Protein AF-A0A2P9AR43-F1 (afdb_monomer_lite)

InterPro domains:
  IPR013610 ArdC, N-terminal ssDNA binding domain [PF08401] (3-69)
  IPR041459 Polyvalent protein, metallopeptidase domain [PF18818] (99-163)

Radius of gyration: 23.04 Å; chains: 1; bounding box: 59×30×63 Å

Sequence (169 aa):
MSVIMLWVAGQTFGYEENTWMTYRQAQDFGVQVRKGEKGTLVVKCGTFTPKDNEDKEDRAILYLEGYTVLNIEQIENMPDRSFTPAEDLPGNSVPYIETVESFVQNAGASVSYGGTKACYRPSVDDILMPDRGRYDREVHLYSTLLHEVSHWSGARHRLEPRIVGQVRQ

Organism: NCBI:txid1631247

Foldseek 3Di:
DFQVQLVVVCVVVVPQASDKAAQVVCVVQVKAFDPPDFFGKDKDKDWDFDPPDPDDPRDTDIDIDIGTMDGPVRIPPRPPDPPPRPPDPPPDDPPPLVVLVVVCVVVVAAEDEDDPDWAQDLVVLHTYDYDPVVDPDSVVVSVSVVVRVVVSCVHCVNPDDPPPDPPDD

Secondary structure (DSSP, 8-state):
--HHHHHHHHHHHT-----EEEHHHHHHTT-EEPTT--PEEEEEEEEE--S--TTS---PEEEEEEEEEEEGGGEES--------S----SSS-S--HHHHHHHHHHT--EEEEESS-EEETTTTEEEEE-GGG-SSHHHHHHHHHHHHHHHHT-HHHH----------

Structure (mmCIF, N/CA/C/O backbone):
data_AF-A0A2P9AR43-F1
#
_entry.id   AF-A0A2P9AR43-F1
#
loop_
_atom_site.group_PDB
_atom_site.id
_atom_site.type_symbol
_atom_site.label_atom_id
_atom_site.label_alt_id
_atom_site.label_comp_id
_atom_site.label_asym_id
_atom_site.label_entity_id
_atom_site.label_seq_id
_atom_site.pdbx_PDB_ins_code
_atom_site.Cartn_x
_atom_site.Cartn_y
_atom_site.Cartn_z
_atom_site.occupancy
_atom_site.B_iso_or_equiv
_atom_site.auth_seq_id
_atom_site.auth_comp_id
_atom_site.auth_asy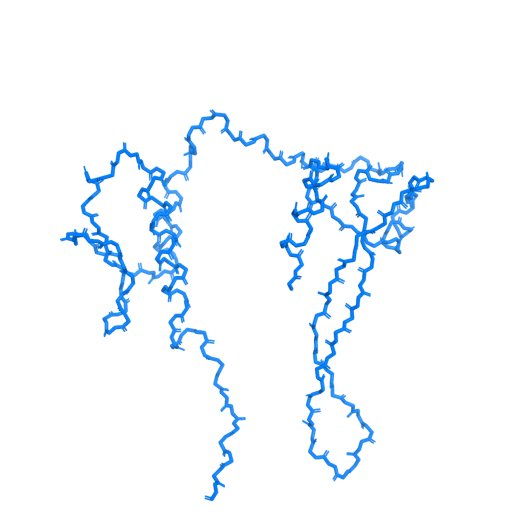m_id
_atom_site.auth_atom_id
_atom_site.pdbx_PDB_model_num
ATOM 1 N N . MET A 1 1 ? 2.266 -5.409 10.901 1.00 60.78 1 MET A N 1
ATOM 2 C CA . MET A 1 1 ? 1.530 -6.397 10.083 1.00 60.78 1 MET A CA 1
ATOM 3 C C . MET A 1 1 ? 0.048 -6.268 10.421 1.00 60.78 1 MET A C 1
ATOM 5 O O . MET A 1 1 ? -0.497 -7.119 11.105 1.00 60.78 1 MET A O 1
ATOM 9 N N . SER A 1 2 ? -0.583 -5.166 10.004 1.00 77.81 2 SER A N 1
ATOM 10 C CA . SER A 1 2 ? -1.979 -4.868 10.389 1.00 77.81 2 SER A CA 1
ATOM 11 C C . SER A 1 2 ? -2.871 -4.585 9.181 1.00 77.81 2 SER A C 1
ATOM 13 O O . SER A 1 2 ? -4.061 -4.850 9.243 1.00 77.81 2 SER A O 1
ATOM 15 N N . VAL A 1 3 ? -2.295 -4.146 8.054 1.00 83.81 3 VAL A N 1
ATOM 16 C CA . VAL A 1 3 ? -3.040 -3.795 6.831 1.00 83.81 3 VAL A CA 1
ATOM 17 C C . VAL A 1 3 ? -3.868 -4.971 6.300 1.00 83.81 3 VAL A C 1
ATOM 19 O O . VAL A 1 3 ? -5.069 -4.826 6.117 1.00 83.81 3 VAL A O 1
ATOM 22 N N . ILE A 1 4 ? -3.265 -6.155 6.128 1.00 84.94 4 ILE A N 1
ATOM 23 C CA . ILE A 1 4 ? -3.975 -7.339 5.604 1.00 84.94 4 ILE A CA 1
ATOM 24 C C . ILE A 1 4 ? -5.103 -7.775 6.547 1.00 84.94 4 ILE A C 1
ATOM 26 O O . ILE A 1 4 ? -6.194 -8.091 6.087 1.00 84.94 4 ILE A O 1
ATOM 30 N N . MET A 1 5 ? -4.862 -7.770 7.864 1.00 85.31 5 MET A N 1
ATOM 31 C CA . MET A 1 5 ? -5.876 -8.181 8.843 1.00 85.31 5 MET A CA 1
ATOM 32 C C . MET A 1 5 ? -7.085 -7.244 8.826 1.00 85.31 5 MET A C 1
ATOM 34 O O . MET A 1 5 ? -8.217 -7.715 8.834 1.00 85.31 5 MET A O 1
ATOM 38 N N . LEU A 1 6 ? -6.849 -5.932 8.763 1.00 88.25 6 LEU A N 1
ATOM 39 C CA . LEU A 1 6 ? -7.917 -4.936 8.712 1.00 88.25 6 LEU A CA 1
ATOM 40 C C . LEU A 1 6 ? -8.675 -4.967 7.386 1.00 88.25 6 LEU A C 1
ATOM 42 O O . LEU A 1 6 ? -9.893 -4.844 7.391 1.00 88.25 6 LEU A O 1
ATOM 46 N N . TRP A 1 7 ? -7.987 -5.205 6.268 1.00 86.88 7 TRP A N 1
ATOM 47 C CA . TRP A 1 7 ? -8.642 -5.351 4.969 1.00 86.88 7 TRP A CA 1
ATOM 48 C C . TRP A 1 7 ? -9.559 -6.580 4.920 1.00 86.88 7 TRP A C 1
ATOM 50 O O . TRP A 1 7 ? -10.706 -6.484 4.489 1.00 86.88 7 TRP A O 1
ATOM 60 N N . VAL A 1 8 ? -9.094 -7.722 5.441 1.00 86.69 8 VAL A N 1
ATOM 61 C CA . VAL A 1 8 ? -9.918 -8.935 5.573 1.00 86.69 8 VAL A CA 1
ATOM 62 C C . VAL A 1 8 ? -11.091 -8.703 6.525 1.00 86.69 8 VAL A C 1
ATOM 64 O O . VAL A 1 8 ? -12.206 -9.122 6.221 1.00 86.69 8 VAL A O 1
ATOM 67 N N . ALA A 1 9 ? -10.873 -8.024 7.656 1.00 87.19 9 ALA A N 1
ATOM 68 C CA . ALA A 1 9 ? -11.946 -7.694 8.590 1.00 87.19 9 ALA A CA 1
ATOM 69 C C . ALA A 1 9 ? -13.000 -6.784 7.941 1.00 87.19 9 ALA A C 1
ATOM 71 O O . ALA A 1 9 ? -14.186 -7.082 8.045 1.00 87.19 9 ALA A O 1
ATOM 72 N N . GLY A 1 10 ? -12.578 -5.745 7.212 1.00 87.19 10 GLY A N 1
ATOM 73 C CA . GLY A 1 10 ? -13.467 -4.864 6.450 1.00 87.19 10 GLY A CA 1
ATOM 74 C C . GLY A 1 10 ? -14.360 -5.643 5.488 1.00 87.19 10 GLY A C 1
ATOM 75 O O . GLY A 1 10 ? -15.578 -5.561 5.585 1.00 87.19 10 GLY A O 1
ATOM 76 N N . GLN A 1 11 ? -13.777 -6.513 4.657 1.00 87.62 11 GLN A N 1
ATOM 77 C CA . GLN A 1 11 ? -14.554 -7.350 3.733 1.00 87.62 11 GLN A CA 1
ATOM 78 C C . GLN A 1 11 ? -15.474 -8.352 4.441 1.00 87.62 11 GLN A C 1
ATOM 80 O O . GLN A 1 11 ? -16.591 -8.589 3.991 1.00 87.62 11 GLN A O 1
ATOM 85 N N . THR A 1 12 ? -15.016 -8.957 5.539 1.00 87.56 12 THR A N 1
ATOM 86 C CA . THR A 1 12 ? -15.788 -9.980 6.266 1.00 87.56 12 THR A CA 1
ATOM 87 C C . THR A 1 12 ? -17.020 -9.383 6.943 1.00 87.56 12 THR A C 1
ATOM 89 O O . THR A 1 12 ? -18.061 -10.034 7.000 1.00 87.56 12 THR A O 1
ATOM 92 N N . PHE A 1 13 ? -16.899 -8.162 7.468 1.00 86.81 13 PHE A N 1
ATOM 93 C CA . PHE A 1 13 ? -17.978 -7.474 8.178 1.00 86.81 13 PHE A CA 1
ATOM 94 C C . PHE A 1 13 ? -18.743 -6.466 7.311 1.00 86.81 13 PHE A C 1
ATOM 96 O O . PHE A 1 13 ? -19.750 -5.937 7.769 1.00 86.81 13 PHE A O 1
ATOM 103 N N . GLY A 1 14 ? -18.313 -6.252 6.063 1.00 86.50 14 GLY A N 1
ATOM 104 C CA . GLY A 1 14 ? -18.973 -5.360 5.111 1.00 86.50 14 GLY A CA 1
ATOM 105 C C . GLY A 1 14 ? -18.755 -3.875 5.393 1.00 86.50 14 GLY A C 1
ATOM 106 O O . GLY A 1 14 ? -19.625 -3.087 5.052 1.00 86.50 14 GLY A O 1
ATOM 107 N N . TYR A 1 15 ? -17.632 -3.509 6.017 1.00 86.75 15 TYR A N 1
ATOM 108 C CA . TYR A 1 15 ? -17.267 -2.104 6.200 1.00 86.75 15 TYR A CA 1
ATOM 109 C C . TYR A 1 15 ? -16.708 -1.537 4.891 1.00 86.75 15 TYR A C 1
ATOM 111 O O . TYR A 1 15 ? -15.805 -2.125 4.287 1.00 86.75 15 TYR A O 1
ATOM 119 N N . GLU A 1 16 ? -17.235 -0.394 4.478 1.00 82.50 16 GLU A N 1
ATOM 120 C CA . GLU A 1 16 ? -16.797 0.401 3.331 1.00 82.50 16 GLU A CA 1
ATOM 121 C C . GLU A 1 16 ? -15.627 1.324 3.713 1.00 82.50 16 GLU A C 1
ATOM 123 O O . GLU A 1 16 ? -14.733 1.602 2.909 1.00 82.50 16 GLU A O 1
ATOM 128 N N . GLU A 1 17 ? -15.579 1.743 4.974 1.00 83.62 17 GLU A N 1
ATOM 129 C CA . GLU A 1 17 ? -14.580 2.650 5.510 1.00 83.62 17 GLU A CA 1
ATOM 130 C C . GLU A 1 17 ? -13.284 1.929 5.892 1.00 83.62 17 GLU A C 1
ATOM 132 O O . GLU A 1 17 ? -13.260 0.948 6.640 1.00 83.62 17 GLU A O 1
ATOM 137 N N . ASN A 1 18 ? -12.146 2.477 5.458 1.00 84.19 18 ASN A N 1
ATOM 138 C CA . ASN A 1 18 ? -10.814 1.955 5.796 1.00 84.19 18 ASN A CA 1
ATOM 139 C C . ASN A 1 18 ? -10.224 2.582 7.073 1.00 84.19 18 ASN A C 1
ATOM 141 O O . ASN A 1 18 ? -9.027 2.444 7.347 1.00 84.19 18 ASN A O 1
ATOM 145 N N . THR A 1 19 ? -11.054 3.259 7.868 1.00 85.94 19 THR A N 1
ATOM 146 C CA . THR A 1 19 ? -10.638 3.941 9.097 1.00 85.94 19 THR A CA 1
ATOM 147 C C . THR A 1 19 ? -10.970 3.098 10.325 1.00 85.94 19 THR A C 1
ATOM 149 O O . THR A 1 19 ? -12.099 2.655 10.524 1.00 85.94 19 THR A O 1
ATOM 152 N N . TRP A 1 20 ? -9.971 2.906 11.187 1.00 88.69 20 TRP A N 1
ATOM 153 C CA . TRP A 1 20 ? -10.068 2.073 12.385 1.00 88.69 20 TRP A CA 1
ATOM 154 C C . TRP A 1 20 ? -9.514 2.818 13.595 1.00 88.69 20 TRP A C 1
ATOM 156 O O . TRP A 1 20 ? -8.503 3.515 13.490 1.00 88.69 20 TRP A O 1
ATOM 166 N N . MET A 1 21 ? -10.136 2.644 14.758 1.00 88.75 21 MET A N 1
ATOM 167 C CA . MET A 1 21 ? -9.683 3.262 16.002 1.00 88.75 21 MET A CA 1
ATOM 168 C C . MET A 1 21 ? -9.891 2.369 17.220 1.00 88.75 21 MET A C 1
ATOM 170 O O . MET A 1 21 ? -10.738 1.486 17.247 1.00 88.75 21 MET A O 1
ATOM 174 N N . THR A 1 22 ? -9.108 2.600 18.264 1.00 90.81 22 THR A N 1
ATOM 175 C CA . THR A 1 22 ? -9.300 1.944 19.562 1.00 90.81 22 THR A CA 1
ATOM 176 C C . THR A 1 22 ? -10.495 2.537 20.308 1.00 90.81 22 THR A C 1
ATOM 178 O O . THR A 1 22 ? -10.871 3.690 20.100 1.00 90.81 22 THR A O 1
ATOM 181 N N . TYR A 1 23 ? -11.045 1.780 21.260 1.00 88.19 23 TYR A N 1
ATOM 182 C CA . TYR A 1 23 ? -12.127 2.268 22.122 1.00 88.19 23 TYR A CA 1
ATOM 183 C C . TYR A 1 23 ? -11.743 3.543 22.892 1.00 88.19 23 TYR A C 1
ATOM 185 O O . TYR A 1 23 ? -12.550 4.453 23.037 1.00 88.19 23 TYR A O 1
ATOM 193 N N . ARG A 1 24 ? -10.488 3.642 23.346 1.00 87.19 24 ARG A N 1
ATOM 194 C CA . ARG A 1 24 ? -9.991 4.829 24.052 1.00 87.19 24 ARG A CA 1
ATOM 195 C C . ARG A 1 24 ? -9.979 6.065 23.152 1.00 87.19 24 ARG A C 1
ATOM 197 O O . ARG A 1 24 ? -10.423 7.118 23.581 1.00 87.19 24 ARG A O 1
ATOM 204 N N . GLN A 1 25 ? -9.543 5.918 21.899 1.00 87.12 25 GLN A N 1
ATOM 205 C CA . GLN A 1 25 ? -9.600 7.010 20.924 1.00 87.12 25 GLN A CA 1
ATOM 206 C C . GLN A 1 25 ? -11.044 7.462 20.682 1.00 87.12 25 GLN A C 1
ATOM 208 O O . GLN A 1 25 ? -11.296 8.660 20.660 1.00 87.12 25 GLN A O 1
ATOM 213 N N . ALA A 1 26 ? -11.996 6.530 20.573 1.00 86.38 26 ALA A N 1
ATOM 214 C CA . ALA A 1 26 ? -13.418 6.863 20.469 1.00 86.38 26 ALA A CA 1
ATOM 215 C C . ALA A 1 26 ? -13.901 7.696 21.678 1.00 86.38 26 ALA A C 1
ATOM 217 O O . ALA A 1 26 ? -14.511 8.749 21.505 1.00 86.38 26 ALA A O 1
ATOM 218 N N . GLN A 1 27 ? -13.540 7.297 22.901 1.00 86.06 27 GLN A N 1
ATOM 219 C CA . GLN A 1 27 ? -13.873 8.063 24.107 1.00 86.06 27 GLN A CA 1
ATOM 220 C C . GLN A 1 27 ? -13.246 9.462 24.124 1.00 86.06 27 GLN A C 1
ATOM 222 O O . GLN A 1 27 ? -13.919 10.418 24.503 1.00 86.06 27 GLN A O 1
ATOM 227 N N . ASP A 1 28 ? -11.992 9.598 23.686 1.00 86.19 28 ASP A N 1
ATOM 228 C CA . ASP A 1 28 ? -11.304 10.892 23.599 1.00 86.19 28 ASP A CA 1
ATOM 229 C C . ASP A 1 28 ? -11.986 11.835 22.586 1.00 86.19 28 ASP A C 1
ATOM 231 O O . ASP A 1 28 ? -11.984 13.053 22.765 1.00 86.19 28 ASP A O 1
ATOM 235 N N . PHE A 1 29 ? -12.621 11.281 21.546 1.00 81.25 29 PHE A N 1
ATOM 236 C CA . PHE A 1 29 ? -13.465 12.027 20.604 1.00 81.25 29 PHE A CA 1
ATOM 237 C C . PHE A 1 29 ? -14.891 12.283 21.119 1.00 81.25 29 PHE A C 1
ATOM 239 O O . PHE A 1 29 ? -15.663 12.954 20.437 1.00 81.25 29 PHE A O 1
ATOM 246 N N . GLY A 1 30 ? -15.250 11.778 22.303 1.00 82.31 30 GLY A N 1
ATOM 247 C CA . GLY A 1 30 ? -16.597 11.895 22.865 1.00 82.31 30 GLY A CA 1
ATOM 248 C C . GLY A 1 30 ? -17.645 11.053 22.133 1.00 82.31 30 GLY A C 1
ATOM 249 O O . GLY A 1 30 ? -18.836 11.336 22.247 1.00 82.31 30 GLY A O 1
ATOM 250 N N . VAL A 1 31 ? -17.215 10.038 21.378 1.00 85.62 31 VAL A N 1
ATOM 251 C CA . VAL A 1 31 ? -18.081 9.169 20.571 1.00 85.62 31 VAL A CA 1
ATOM 252 C C . VAL A 1 31 ? -18.187 7.788 21.207 1.00 85.62 31 VAL A C 1
ATOM 254 O O . VAL A 1 31 ? -17.303 7.360 21.954 1.00 85.62 31 VAL A O 1
ATOM 257 N N . GLN A 1 32 ? -19.278 7.075 20.931 1.00 86.94 32 GLN A N 1
ATOM 258 C CA . GLN A 1 32 ? -19.581 5.814 21.605 1.00 86.94 32 GLN A CA 1
ATOM 259 C C . GLN A 1 32 ? -19.747 4.683 20.597 1.00 86.94 32 GLN A C 1
ATOM 261 O O . GLN A 1 32 ? -20.448 4.817 19.604 1.00 86.94 32 GLN A O 1
ATOM 266 N N . VAL A 1 33 ? -19.127 3.537 20.870 1.00 87.62 33 VAL A N 1
ATOM 267 C CA . VAL A 1 33 ? -19.325 2.323 20.066 1.00 87.62 33 VAL A CA 1
ATOM 268 C C . VAL A 1 33 ? -20.742 1.795 20.266 1.00 87.62 33 VAL A C 1
ATOM 270 O O . VAL A 1 33 ? -21.206 1.714 21.412 1.00 87.62 33 VAL A O 1
ATOM 273 N N . ARG A 1 34 ? -21.396 1.380 19.175 1.00 88.69 34 ARG A N 1
ATOM 274 C CA . ARG A 1 34 ? -22.722 0.760 19.225 1.00 88.69 34 ARG A CA 1
ATOM 275 C C . ARG A 1 34 ? -22.740 -0.468 20.121 1.00 88.69 34 ARG A C 1
ATOM 277 O O . ARG A 1 34 ? -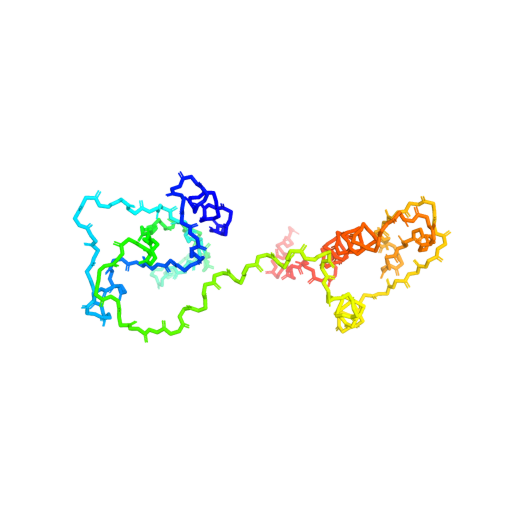21.808 -1.274 20.175 1.00 88.69 34 ARG A O 1
ATOM 284 N N . LYS A 1 35 ? -23.847 -0.636 20.837 1.00 87.25 35 LYS A N 1
ATOM 285 C CA . LYS A 1 35 ? -24.007 -1.749 21.770 1.00 87.25 35 LYS A CA 1
ATOM 286 C C . LYS A 1 35 ? -24.012 -3.085 21.016 1.00 87.25 35 LYS A C 1
ATOM 288 O O . LYS A 1 35 ? -24.870 -3.317 20.176 1.00 87.25 35 LYS A O 1
ATOM 293 N N . GLY A 1 36 ? -23.106 -3.987 21.397 1.00 86.62 36 GLY A N 1
ATOM 294 C CA . GLY A 1 36 ? -23.013 -5.344 20.841 1.00 86.62 36 GLY A CA 1
ATOM 295 C C . GLY A 1 36 ? -21.964 -5.517 19.740 1.00 86.62 36 GLY A C 1
ATOM 296 O O . GLY A 1 36 ? -21.694 -6.653 19.351 1.00 86.62 36 GLY A O 1
ATOM 297 N N . GLU A 1 37 ? -21.335 -4.428 19.295 1.00 88.25 37 GLU A N 1
ATOM 298 C CA . GLU A 1 37 ? -20.239 -4.471 18.327 1.00 88.25 37 GLU A CA 1
ATOM 299 C C . GLU A 1 37 ? -18.991 -5.152 18.901 1.00 88.25 37 GLU A C 1
ATOM 301 O O . GLU A 1 37 ? -18.667 -5.028 20.088 1.00 88.25 37 GLU A O 1
ATOM 306 N N . LYS A 1 38 ? -18.267 -5.870 18.039 1.00 86.81 38 LYS A N 1
ATOM 307 C CA . LYS A 1 38 ? -17.013 -6.546 18.388 1.00 86.81 38 LYS A CA 1
ATOM 308 C C . LYS A 1 38 ? -15.848 -5.866 17.689 1.00 86.81 38 LYS A C 1
ATOM 310 O O . LYS A 1 38 ? -15.908 -5.599 16.492 1.00 86.81 38 LYS A O 1
ATOM 315 N N . GLY A 1 39 ? -14.777 -5.623 18.436 1.00 87.69 39 GLY A N 1
ATOM 316 C CA . GLY A 1 39 ? -13.537 -5.114 17.864 1.00 87.69 39 GLY A CA 1
ATOM 317 C C . GLY A 1 39 ? -12.713 -6.207 17.179 1.00 87.69 39 GLY A C 1
ATOM 318 O O . GLY A 1 39 ? -12.827 -7.393 17.491 1.00 87.69 39 GLY A O 1
ATOM 319 N N . THR A 1 40 ? -11.855 -5.779 16.263 1.00 90.25 40 THR A N 1
ATOM 320 C CA . THR A 1 40 ? -10.876 -6.584 15.532 1.00 90.25 40 THR A CA 1
ATOM 321 C C . THR A 1 40 ? -9.515 -6.506 16.222 1.00 90.25 40 THR A C 1
ATOM 323 O O . THR A 1 40 ? -9.068 -5.427 16.610 1.00 90.25 40 THR A O 1
ATOM 326 N N . LEU A 1 41 ? -8.839 -7.646 16.376 1.00 88.81 41 LEU A N 1
ATOM 327 C CA . LEU A 1 41 ? -7.495 -7.705 16.950 1.00 88.81 41 LEU A CA 1
ATOM 328 C C . LEU A 1 41 ? -6.447 -7.311 15.900 1.00 88.81 41 LEU A C 1
ATOM 330 O O . LEU A 1 41 ? -6.392 -7.894 14.820 1.00 88.81 41 LEU A O 1
ATOM 334 N N . VAL A 1 42 ? -5.570 -6.374 16.248 1.00 89.12 42 VAL A N 1
ATOM 335 C CA . VAL A 1 42 ? -4.363 -6.036 15.488 1.00 89.12 42 VAL A CA 1
ATOM 336 C C . VAL A 1 42 ? -3.129 -6.222 16.355 1.00 89.12 42 VAL A C 1
ATOM 338 O O . VAL A 1 42 ? -3.174 -6.036 17.568 1.00 89.12 42 VAL A O 1
ATOM 341 N N . VAL A 1 43 ? -2.008 -6.579 15.733 1.00 86.50 43 VAL A N 1
ATOM 342 C CA . VAL A 1 43 ? -0.749 -6.817 16.445 1.00 86.50 43 VAL A CA 1
ATOM 343 C C . VAL A 1 43 ? 0.239 -5.701 16.142 1.00 86.50 43 VAL A C 1
ATOM 345 O O . VAL A 1 43 ? 0.561 -5.420 14.983 1.00 86.50 43 VAL A O 1
ATOM 348 N N . LYS A 1 44 ? 0.755 -5.087 17.202 1.00 84.31 44 LYS A N 1
ATOM 349 C CA . LYS A 1 44 ? 1.900 -4.187 17.162 1.00 84.31 44 LYS A CA 1
ATOM 350 C C . LYS A 1 44 ? 3.143 -4.977 17.549 1.00 84.31 44 LYS A C 1
ATOM 352 O O . LYS A 1 44 ? 3.196 -5.573 18.621 1.00 84.31 44 LYS A O 1
ATOM 357 N N . CYS A 1 45 ? 4.149 -4.950 16.687 1.00 83.56 45 CYS A N 1
ATOM 358 C CA . CYS A 1 45 ? 5.468 -5.487 16.997 1.00 83.56 45 CYS A CA 1
ATOM 359 C C . CYS A 1 45 ? 6.395 -4.321 17.328 1.00 83.56 45 CYS A C 1
ATOM 361 O O . CYS A 1 45 ? 6.407 -3.327 16.599 1.00 83.56 45 CYS A O 1
ATOM 363 N N . GLY A 1 46 ? 7.180 -4.441 18.391 1.00 83.19 46 GLY A N 1
ATOM 364 C CA . GLY A 1 46 ? 8.178 -3.443 18.747 1.00 83.19 46 GLY A CA 1
ATOM 365 C C . GLY A 1 46 ? 9.347 -4.056 19.501 1.00 83.19 46 GLY A C 1
ATOM 366 O O . GLY A 1 46 ? 9.346 -5.238 19.834 1.00 83.19 46 GLY A O 1
ATOM 367 N N . THR A 1 47 ? 10.349 -3.234 19.778 1.00 83.69 47 THR A N 1
ATOM 368 C CA . THR A 1 47 ? 11.477 -3.594 20.637 1.00 83.69 47 THR A CA 1
ATOM 369 C C . THR A 1 47 ? 11.524 -2.652 21.826 1.00 83.69 47 THR A C 1
ATOM 371 O O . THR A 1 47 ? 11.284 -1.454 21.664 1.00 83.69 47 THR A O 1
ATOM 374 N N . PHE A 1 48 ? 11.851 -3.165 23.007 1.00 80.81 48 PHE A N 1
ATOM 375 C CA . PHE A 1 48 ? 12.168 -2.330 24.162 1.00 80.81 48 PHE A CA 1
ATOM 376 C C . PHE A 1 48 ? 13.480 -2.791 24.797 1.00 80.81 48 PHE A C 1
ATOM 378 O O . PHE A 1 48 ? 13.806 -3.978 24.778 1.00 80.81 48 PHE A O 1
ATOM 385 N N . THR A 1 49 ? 14.230 -1.842 25.348 1.00 76.19 49 THR A N 1
ATOM 386 C CA . THR A 1 49 ? 15.456 -2.117 26.103 1.00 76.19 49 THR A CA 1
ATOM 387 C C . THR A 1 49 ? 15.144 -1.918 27.587 1.00 76.19 49 THR A C 1
ATOM 389 O O . THR A 1 49 ? 14.806 -0.795 27.977 1.00 76.19 49 THR A O 1
ATOM 392 N N . PRO A 1 50 ? 15.181 -2.974 28.420 1.00 73.25 50 PRO A N 1
ATOM 393 C CA . PRO A 1 50 ? 15.033 -2.834 29.867 1.00 73.25 50 PRO A CA 1
ATOM 394 C C . PRO A 1 50 ? 16.181 -1.985 30.431 1.00 73.25 50 PRO A C 1
ATOM 396 O O . PRO A 1 50 ? 17.334 -2.258 30.123 1.00 73.25 50 PRO A O 1
ATOM 399 N N . LYS A 1 51 ? 15.882 -0.977 31.259 1.00 64.12 51 LYS A N 1
ATOM 400 C CA . LYS A 1 51 ? 16.895 -0.067 31.834 1.00 64.12 51 LYS A CA 1
ATOM 401 C C . LYS A 1 51 ? 17.586 -0.586 33.112 1.00 64.12 51 LYS A C 1
ATOM 403 O O . LYS A 1 51 ? 18.461 0.102 33.614 1.00 64.12 51 LYS A O 1
ATOM 408 N N . ASP A 1 52 ? 17.227 -1.775 33.607 1.00 60.34 52 ASP A N 1
ATOM 409 C CA . ASP A 1 52 ? 17.587 -2.260 34.957 1.00 60.34 52 ASP A CA 1
ATOM 410 C C . ASP A 1 52 ? 18.462 -3.531 34.975 1.00 60.34 52 ASP A C 1
ATOM 412 O O . ASP A 1 52 ? 18.259 -4.424 35.793 1.00 60.34 52 ASP A O 1
ATOM 416 N N . ASN A 1 53 ? 19.451 -3.665 34.090 1.00 53.09 53 ASN A N 1
ATOM 417 C CA . ASN A 1 53 ? 20.477 -4.702 34.264 1.00 53.09 53 ASN A CA 1
ATOM 418 C C . ASN A 1 53 ? 21.868 -4.083 34.145 1.00 53.09 53 ASN A C 1
ATOM 420 O O . ASN A 1 53 ? 22.427 -4.028 33.056 1.00 53.09 53 ASN A O 1
ATOM 424 N N . GLU A 1 54 ? 22.441 -3.672 35.278 1.00 54.97 54 GLU A N 1
ATOM 425 C CA . GLU A 1 54 ? 23.804 -3.122 35.385 1.00 54.97 54 GLU A CA 1
ATOM 426 C C . GLU A 1 54 ? 24.924 -4.088 34.929 1.00 54.97 54 GLU A C 1
ATOM 428 O O . GLU A 1 54 ? 26.078 -3.686 34.907 1.00 54.97 54 GLU A O 1
ATOM 433 N N . ASP A 1 55 ? 24.620 -5.324 34.503 1.00 54.12 55 ASP A N 1
ATOM 434 C CA . ASP A 1 55 ? 25.642 -6.349 34.221 1.00 54.12 55 ASP A CA 1
ATOM 435 C C . ASP A 1 55 ? 25.423 -7.213 32.961 1.00 54.12 55 ASP A C 1
ATOM 437 O O . ASP A 1 55 ? 26.104 -8.226 32.774 1.00 54.12 55 ASP A O 1
ATOM 441 N N . LYS A 1 56 ? 24.496 -6.872 32.054 1.00 53.12 56 LYS A N 1
ATOM 442 C CA . LYS A 1 56 ? 24.335 -7.622 30.788 1.00 53.12 56 LYS A CA 1
ATOM 443 C C . LYS A 1 56 ? 24.035 -6.681 29.633 1.00 53.12 56 LYS A C 1
ATOM 445 O O . LYS A 1 56 ? 23.133 -5.868 29.756 1.00 53.12 56 LYS A O 1
ATOM 450 N N . GLU A 1 57 ? 24.783 -6.839 28.533 1.00 55.62 57 GLU A N 1
ATOM 451 C CA . GLU A 1 57 ? 24.611 -6.139 27.248 1.00 55.62 57 GLU A CA 1
ATOM 452 C C . GLU A 1 57 ? 23.164 -5.693 27.004 1.00 55.62 57 GLU A C 1
ATOM 454 O O . GLU A 1 57 ? 22.254 -6.525 27.073 1.00 55.62 57 GLU A O 1
ATOM 459 N N . ASP A 1 58 ? 22.982 -4.415 26.657 1.00 57.75 58 ASP A N 1
ATOM 460 C CA . ASP A 1 58 ? 21.719 -3.804 26.233 1.00 57.75 58 ASP A CA 1
ATOM 461 C C . ASP A 1 58 ? 21.116 -4.551 25.031 1.00 57.75 58 ASP A C 1
ATOM 463 O O . ASP A 1 58 ? 21.257 -4.167 23.868 1.00 57.75 58 ASP A O 1
ATOM 467 N N . ARG A 1 59 ? 20.443 -5.670 25.295 1.00 63.03 59 ARG A N 1
ATOM 468 C CA . ARG A 1 59 ? 19.774 -6.470 24.275 1.00 63.03 59 ARG A CA 1
ATOM 469 C C . ARG A 1 59 ? 18.337 -5.997 24.155 1.00 63.03 59 ARG A C 1
ATOM 471 O O . ARG A 1 59 ? 17.543 -6.127 25.084 1.00 63.03 59 ARG A O 1
ATOM 478 N N . ALA A 1 60 ? 18.005 -5.466 22.983 1.00 73.31 60 ALA A N 1
ATOM 479 C CA . ALA A 1 60 ? 16.640 -5.124 22.617 1.00 73.31 60 ALA A CA 1
ATOM 480 C C . ALA A 1 60 ? 15.765 -6.389 22.633 1.00 73.31 60 ALA A C 1
ATOM 482 O O . ALA A 1 60 ? 16.008 -7.335 21.881 1.00 73.31 60 ALA A O 1
ATOM 483 N N . ILE A 1 61 ? 14.746 -6.409 23.492 1.00 79.25 61 ILE A N 1
ATOM 484 C CA . ILE A 1 61 ? 13.786 -7.510 23.585 1.00 79.25 61 ILE A CA 1
ATOM 485 C C . ILE A 1 61 ? 12.622 -7.209 22.642 1.00 79.25 61 ILE A C 1
ATOM 487 O O . ILE A 1 61 ? 12.028 -6.128 22.692 1.00 79.25 61 ILE A O 1
ATOM 491 N N . LEU A 1 62 ? 12.295 -8.168 21.774 1.00 83.69 62 LEU A N 1
ATOM 492 C CA . LEU A 1 62 ? 11.130 -8.098 20.895 1.00 83.69 62 LEU A CA 1
ATOM 493 C C . LEU A 1 62 ? 9.853 -8.338 21.707 1.00 83.69 62 LEU A C 1
ATOM 495 O O . LEU A 1 62 ? 9.768 -9.308 22.458 1.00 83.69 62 LEU A O 1
ATOM 499 N N . TYR A 1 63 ? 8.844 -7.495 21.508 1.00 84.50 63 TYR A N 1
ATOM 500 C CA . TYR A 1 63 ? 7.508 -7.704 22.051 1.00 84.50 63 TYR A CA 1
ATOM 501 C C . TYR A 1 63 ? 6.447 -7.667 20.951 1.00 84.50 63 TYR A C 1
ATOM 503 O O . TYR A 1 63 ? 6.584 -6.987 19.928 1.00 84.50 63 TYR A O 1
ATOM 511 N N . LEU A 1 64 ? 5.376 -8.416 21.198 1.00 86.19 64 LEU A N 1
ATOM 512 C CA . LEU A 1 64 ? 4.158 -8.435 20.405 1.00 86.19 64 LEU A CA 1
ATOM 513 C C . LEU A 1 64 ? 3.018 -8.017 21.323 1.00 86.19 64 LEU A C 1
ATOM 515 O O . LEU A 1 64 ? 2.787 -8.652 22.349 1.00 86.19 64 LEU A O 1
ATOM 519 N N . GLU A 1 65 ? 2.319 -6.953 20.962 1.00 85.81 65 GLU A N 1
ATOM 520 C CA . GLU A 1 65 ? 1.208 -6.425 21.742 1.00 85.81 65 GLU A CA 1
ATOM 521 C C . GLU A 1 65 ? -0.059 -6.412 20.888 1.00 85.81 65 GLU A C 1
ATOM 523 O O . GLU A 1 65 ? -0.083 -5.867 19.782 1.00 85.81 65 GLU A O 1
ATOM 528 N N . GLY A 1 66 ? -1.105 -7.063 21.394 1.00 87.81 66 GLY A N 1
ATOM 529 C CA . GLY A 1 66 ? -2.417 -7.097 20.763 1.00 87.81 66 GLY A CA 1
ATOM 530 C C . GLY A 1 66 ? -3.243 -5.879 21.159 1.00 87.81 66 GLY A C 1
ATOM 531 O O . GLY A 1 66 ? -3.393 -5.589 22.342 1.00 87.81 66 GLY A O 1
ATOM 532 N N . TYR A 1 67 ? -3.814 -5.200 20.171 1.00 87.94 67 TYR A N 1
ATOM 533 C CA . TYR A 1 67 ? -4.744 -4.095 20.357 1.00 87.94 67 TYR A CA 1
ATOM 534 C C . TYR A 1 67 ? -6.081 -4.446 19.722 1.00 87.94 67 TYR A C 1
ATOM 536 O O . TYR A 1 67 ? -6.130 -5.002 18.628 1.00 87.94 67 TYR A O 1
ATOM 544 N N . THR A 1 68 ? -7.168 -4.069 20.382 1.00 91.12 68 THR A N 1
ATOM 545 C CA . THR A 1 68 ? -8.509 -4.171 19.808 1.00 91.12 68 THR A CA 1
ATOM 546 C C . THR A 1 68 ? -8.883 -2.836 19.178 1.00 91.12 68 THR A C 1
ATOM 548 O O . THR A 1 68 ? -8.910 -1.807 19.859 1.00 91.12 68 THR A O 1
ATOM 551 N N . VAL A 1 69 ? -9.183 -2.861 17.884 1.00 91.69 69 VAL A N 1
ATOM 552 C CA . VAL A 1 69 ? -9.651 -1.705 17.114 1.00 91.69 69 VAL A CA 1
ATOM 553 C C . VAL A 1 69 ? -11.056 -1.950 16.583 1.00 91.69 69 VAL A C 1
ATOM 555 O O . VAL A 1 69 ? -11.481 -3.086 16.411 1.00 91.69 69 VAL A O 1
ATOM 558 N N . LEU A 1 70 ? -11.786 -0.879 16.340 1.00 91.69 70 LEU A N 1
ATOM 559 C CA . LEU A 1 70 ? -13.144 -0.858 15.822 1.00 91.69 70 LEU A CA 1
ATOM 560 C C . LEU A 1 70 ? -13.146 -0.022 14.551 1.00 91.69 70 LEU A C 1
ATOM 562 O O . LEU A 1 70 ? -12.416 0.970 14.463 1.00 91.69 70 LEU A O 1
ATOM 566 N N . ASN A 1 71 ? -13.942 -0.430 13.574 1.00 91.56 71 ASN A N 1
ATOM 567 C CA . ASN A 1 71 ? -14.180 0.387 12.398 1.00 91.56 71 ASN A CA 1
ATOM 568 C C . ASN A 1 71 ? -15.009 1.619 12.797 1.00 91.56 71 ASN A C 1
ATOM 570 O O . ASN A 1 71 ? -15.817 1.546 13.728 1.00 91.56 71 ASN A O 1
ATOM 574 N N . ILE A 1 72 ? -14.816 2.746 12.114 1.00 88.69 72 ILE A N 1
ATOM 575 C CA . ILE A 1 72 ? -15.616 3.953 12.365 1.00 88.69 72 ILE A CA 1
ATOM 576 C C . ILE A 1 72 ? -17.109 3.720 12.149 1.00 88.69 72 ILE A C 1
ATOM 578 O O . ILE A 1 72 ? -17.926 4.268 12.882 1.00 88.69 72 ILE A O 1
ATOM 582 N N . GLU A 1 73 ? -17.465 2.820 11.236 1.00 87.88 73 GLU A N 1
ATOM 583 C CA . GLU A 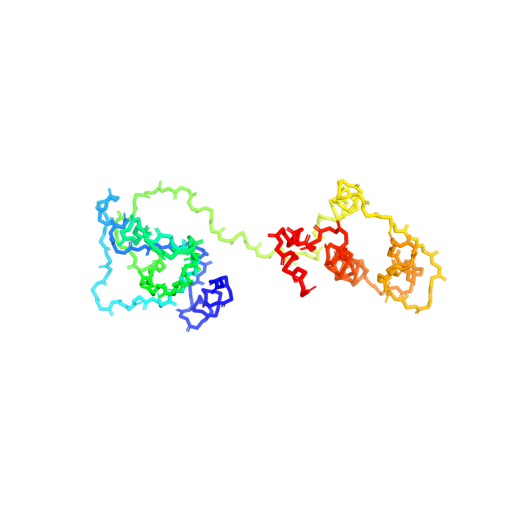1 73 ? -18.847 2.433 11.003 1.00 87.88 73 GLU A CA 1
ATOM 584 C C . GLU A 1 73 ? -19.484 1.756 12.209 1.00 87.88 73 GLU A C 1
ATOM 586 O O . GLU A 1 73 ? -20.702 1.688 12.249 1.00 87.88 73 GLU A O 1
ATOM 591 N N . GLN A 1 74 ? -18.719 1.283 13.202 1.00 89.12 74 GLN A N 1
ATOM 592 C CA . GLN A 1 74 ? -19.220 0.692 14.452 1.00 89.12 74 GLN A CA 1
ATOM 593 C C . GLN A 1 74 ? -19.534 1.741 15.539 1.00 89.12 74 GLN A C 1
ATOM 595 O O . GLN A 1 74 ? -19.928 1.384 16.655 1.00 89.12 74 GLN A O 1
ATOM 600 N N . ILE A 1 75 ? -19.340 3.031 15.253 1.00 88.25 75 ILE A N 1
ATOM 601 C CA . ILE A 1 75 ? -19.384 4.127 16.227 1.00 88.25 75 ILE A CA 1
ATOM 602 C C . ILE A 1 75 ? -20.597 5.034 15.967 1.00 88.25 75 ILE A C 1
ATOM 604 O O . ILE A 1 75 ? -20.908 5.387 14.836 1.00 88.25 75 ILE A O 1
ATOM 608 N N . GLU A 1 76 ? -21.298 5.413 17.034 1.00 83.88 76 GLU A N 1
ATOM 609 C CA . GLU A 1 76 ? -22.400 6.378 17.040 1.00 83.88 76 GLU A CA 1
ATOM 610 C C . GLU A 1 76 ? -21.925 7.795 17.381 1.00 83.88 76 GLU A C 1
ATOM 612 O O . GLU A 1 76 ? -20.954 7.991 18.118 1.00 83.88 76 GLU A O 1
ATOM 617 N N . ASN A 1 77 ? -22.691 8.788 16.911 1.00 77.44 77 ASN A N 1
ATOM 618 C CA . ASN A 1 77 ? -22.482 10.218 17.173 1.00 77.44 77 ASN A CA 1
ATOM 619 C C . ASN A 1 77 ? -21.105 10.728 16.743 1.00 77.44 77 ASN A C 1
ATOM 621 O O . ASN A 1 77 ? -20.570 11.660 17.344 1.00 77.44 77 ASN A O 1
ATOM 625 N N . MET A 1 78 ? -20.524 10.113 15.713 1.00 71.75 78 MET A N 1
ATOM 626 C CA . MET A 1 78 ? -19.244 10.553 15.194 1.00 71.75 78 MET A CA 1
ATOM 627 C C . MET A 1 78 ? -19.384 11.982 14.654 1.00 71.75 78 MET A C 1
ATOM 629 O O . MET A 1 78 ? -20.273 12.212 13.833 1.00 71.75 78 MET A O 1
ATOM 633 N N . PRO A 1 79 ? -18.586 12.961 15.134 1.00 68.50 79 PRO A N 1
ATOM 634 C CA . PRO A 1 79 ? -18.658 14.310 14.603 1.00 68.50 79 PRO A CA 1
ATOM 635 C C . PRO A 1 79 ? -18.380 14.228 13.110 1.00 68.50 79 PRO A C 1
ATOM 637 O O . PRO A 1 79 ? -17.453 13.520 12.711 1.00 68.50 79 PRO A O 1
ATOM 640 N N . ASP A 1 80 ? -19.207 14.934 12.340 1.00 62.91 80 ASP A N 1
ATOM 641 C CA . ASP A 1 80 ? -19.208 14.974 10.880 1.00 62.91 80 ASP A CA 1
ATOM 642 C C . ASP A 1 80 ? -17.865 15.530 10.392 1.00 62.91 80 ASP A C 1
ATOM 644 O O . ASP A 1 80 ? -17.661 16.720 10.152 1.00 62.91 80 ASP A O 1
ATOM 648 N N . ARG A 1 81 ? -16.860 14.665 10.407 1.00 54.12 81 ARG A N 1
ATOM 649 C CA . ARG A 1 81 ? -15.613 14.867 9.709 1.00 54.12 81 ARG A CA 1
ATOM 650 C C . ARG A 1 81 ? -15.875 14.320 8.331 1.00 54.12 81 ARG A C 1
ATOM 652 O O . ARG A 1 81 ? -16.454 13.250 8.189 1.00 54.12 81 ARG A O 1
ATOM 659 N N . SER A 1 82 ? -15.399 15.061 7.348 1.00 45.72 82 SER A N 1
ATOM 660 C CA . SER A 1 82 ? -15.151 14.608 5.991 1.00 45.72 82 SER A CA 1
ATOM 661 C C . SER A 1 82 ? -14.240 13.371 6.015 1.00 45.72 82 SER A C 1
ATOM 663 O O . SER A 1 82 ? -13.048 13.459 5.724 1.00 45.72 82 SER A O 1
ATOM 665 N N . PHE A 1 83 ? -14.766 12.231 6.451 1.00 53.53 83 PHE A N 1
ATOM 666 C CA . PHE A 1 83 ? -14.297 10.931 6.036 1.00 53.53 83 PHE A CA 1
ATOM 667 C C . PHE A 1 83 ? -14.767 10.878 4.603 1.00 53.53 83 PHE A C 1
ATOM 669 O O . PHE A 1 83 ? -15.962 10.800 4.329 1.00 53.53 83 PHE A O 1
ATOM 676 N N . THR A 1 84 ? -13.846 11.142 3.684 1.00 46.28 84 THR A N 1
ATOM 677 C CA . THR A 1 84 ? -14.099 10.803 2.298 1.00 46.28 84 THR A CA 1
ATOM 678 C C . THR A 1 84 ? -14.447 9.321 2.337 1.00 46.28 84 THR A C 1
ATOM 680 O O . THR A 1 84 ? -13.590 8.559 2.801 1.00 46.28 84 THR A O 1
ATOM 683 N N . PRO A 1 85 ? -15.658 8.919 1.902 1.00 52.19 85 PRO A N 1
ATOM 684 C CA . PRO A 1 85 ? -15.919 7.517 1.625 1.00 52.19 85 PRO A CA 1
ATOM 685 C C . PRO A 1 85 ? -14.721 6.996 0.846 1.00 52.19 85 PRO A C 1
ATOM 687 O O . PRO A 1 85 ? -14.166 7.761 0.042 1.00 52.19 85 PRO A O 1
ATOM 690 N N . ALA A 1 86 ? -14.278 5.763 1.114 1.00 53.94 86 ALA A N 1
ATOM 691 C CA . ALA A 1 86 ? -13.278 5.128 0.264 1.00 53.94 86 ALA A CA 1
ATOM 692 C C . ALA A 1 86 ? -13.707 5.405 -1.179 1.00 53.94 86 ALA A C 1
ATOM 694 O O . ALA A 1 86 ? -14.803 4.989 -1.547 1.00 53.94 86 ALA A O 1
ATOM 695 N N . GLU A 1 87 ? -12.940 6.243 -1.902 1.00 51.88 87 GLU A N 1
ATOM 696 C CA . GLU A 1 87 ? -13.391 6.781 -3.188 1.00 51.88 87 GLU A CA 1
ATOM 697 C C . GLU A 1 87 ? -13.917 5.609 -4.000 1.00 51.88 87 GLU A C 1
ATOM 699 O O . GLU A 1 87 ? -13.222 4.586 -4.074 1.00 51.88 87 GLU A O 1
ATOM 704 N N . ASP A 1 88 ? -15.140 5.736 -4.537 1.00 52.41 88 ASP A N 1
ATOM 705 C CA . ASP A 1 88 ? -15.704 4.724 -5.424 1.00 52.41 88 ASP A CA 1
ATOM 706 C C . ASP A 1 88 ? -14.584 4.294 -6.359 1.00 52.41 88 ASP A C 1
ATOM 708 O O . ASP A 1 88 ? -14.008 5.142 -7.055 1.00 52.41 88 ASP A O 1
ATOM 712 N N . LEU A 1 89 ? -14.228 3.000 -6.320 1.00 52.03 89 LEU A N 1
ATOM 713 C CA . LEU A 1 89 ? -13.209 2.461 -7.213 1.00 52.03 89 LEU A CA 1
ATOM 714 C C . LEU A 1 89 ? -13.581 2.970 -8.601 1.00 52.03 89 LEU A C 1
ATOM 716 O O . LEU A 1 89 ? -14.696 2.669 -9.042 1.00 52.03 89 LEU A O 1
ATOM 720 N N . PRO A 1 90 ? -12.734 3.790 -9.254 1.00 51.84 90 PRO A N 1
ATOM 721 C CA . PRO A 1 90 ? -13.159 4.488 -10.448 1.00 51.84 90 PRO A CA 1
ATOM 722 C C . PRO A 1 90 ? -13.713 3.446 -11.415 1.00 51.84 90 PRO A C 1
ATOM 724 O O . PRO A 1 90 ? -13.019 2.500 -11.781 1.00 51.84 90 PRO A O 1
ATOM 727 N N . GLY A 1 91 ? -14.987 3.591 -11.799 1.00 48.72 91 GLY A N 1
ATOM 728 C CA . GLY A 1 91 ? -15.674 2.647 -12.693 1.00 48.72 91 GLY A CA 1
ATOM 729 C C . GLY A 1 91 ? -15.047 2.576 -14.093 1.00 48.72 91 GLY A C 1
ATOM 730 O O . GLY A 1 91 ? -15.419 1.741 -14.915 1.00 48.72 91 GLY A O 1
ATOM 731 N N . ASN A 1 92 ? -14.066 3.442 -14.350 1.00 50.16 92 ASN A N 1
ATOM 732 C CA . ASN A 1 92 ? -13.229 3.463 -15.534 1.00 50.16 92 ASN A CA 1
ATOM 733 C C . ASN A 1 92 ? -11.906 2.741 -15.250 1.00 50.16 92 ASN A C 1
ATOM 735 O O . ASN A 1 92 ? -11.360 2.837 -14.155 1.00 50.16 92 ASN A O 1
ATOM 739 N N . SER A 1 93 ? -11.340 2.076 -16.263 1.00 51.34 93 SER A N 1
ATOM 740 C CA . SER A 1 93 ? -9.970 1.545 -16.187 1.00 51.34 93 SER A CA 1
ATOM 741 C C . SER A 1 93 ? -9.013 2.665 -15.755 1.00 51.34 93 SER A C 1
ATOM 743 O O . SER A 1 93 ? -8.804 3.592 -16.525 1.00 51.34 93 SER A O 1
ATOM 745 N N . VAL A 1 94 ? -8.526 2.592 -14.509 1.00 51.41 94 VAL A N 1
ATOM 746 C CA . VAL A 1 94 ? -7.506 3.430 -13.843 1.00 51.41 94 VAL A CA 1
ATOM 747 C C . VAL A 1 94 ? -7.112 4.692 -14.638 1.00 51.41 94 VAL A C 1
ATOM 749 O O . VAL A 1 94 ? -6.137 4.656 -15.385 1.00 51.41 94 VAL A O 1
ATOM 752 N N . PRO A 1 95 ? -7.826 5.824 -14.500 1.00 49.34 95 PRO A N 1
ATOM 753 C CA . PRO A 1 95 ? -7.567 7.029 -15.295 1.00 49.34 95 PRO A CA 1
ATOM 754 C C . PRO A 1 95 ? -6.349 7.858 -14.828 1.00 49.34 95 PRO A C 1
ATOM 756 O O . PRO A 1 95 ? -6.288 9.055 -15.090 1.00 49.34 95 PRO A O 1
ATOM 759 N N . TYR A 1 96 ? -5.357 7.262 -14.155 1.00 54.25 96 TYR A N 1
ATOM 760 C CA . TYR A 1 96 ? -4.191 7.996 -13.637 1.00 54.25 96 TYR A CA 1
ATOM 761 C C . TYR A 1 96 ? -2.882 7.230 -13.871 1.00 54.25 96 TYR A C 1
ATOM 763 O O . TYR A 1 96 ? -2.217 6.739 -12.961 1.00 54.25 96 TYR A O 1
ATOM 771 N N . ILE A 1 97 ? -2.565 7.070 -15.1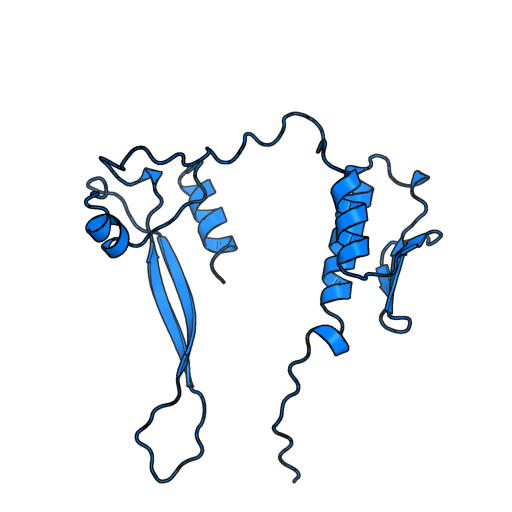54 1.00 61.47 97 ILE A N 1
ATOM 772 C CA . ILE A 1 97 ? -1.472 6.239 -15.667 1.00 61.47 97 ILE A CA 1
ATOM 773 C C . ILE A 1 97 ? -0.146 7.018 -15.797 1.00 61.47 97 ILE A C 1
ATOM 775 O O . ILE A 1 97 ? 0.918 6.471 -15.502 1.00 61.47 97 ILE A O 1
ATOM 779 N N . GLU A 1 98 ? -0.190 8.315 -16.129 1.00 63.03 98 GLU A N 1
ATOM 780 C CA . GLU A 1 98 ? 1.006 9.185 -16.203 1.00 63.03 98 GLU A CA 1
ATOM 781 C C . GLU A 1 98 ? 1.759 9.284 -14.864 1.00 63.03 98 GLU A C 1
ATOM 783 O O . GLU A 1 98 ? 2.973 9.504 -14.794 1.00 63.03 98 GLU A O 1
ATOM 788 N N . THR A 1 99 ? 1.041 9.062 -13.771 1.00 73.25 99 THR A N 1
ATOM 789 C CA . THR A 1 99 ? 1.569 9.094 -12.408 1.00 73.25 99 THR A CA 1
ATOM 790 C C . THR A 1 99 ? 2.433 7.897 -12.107 1.00 73.25 99 THR A C 1
ATOM 792 O O . THR A 1 99 ? 3.354 8.028 -11.310 1.00 73.25 99 THR A O 1
ATOM 795 N N . VAL A 1 100 ? 2.183 6.751 -12.743 1.00 82.75 100 VAL A N 1
ATOM 796 C CA . VAL A 1 100 ? 3.009 5.565 -12.527 1.00 82.75 100 VAL A CA 1
ATOM 797 C C . VAL A 1 100 ? 4.401 5.800 -13.101 1.00 82.75 100 VAL A C 1
ATOM 799 O O . VAL A 1 100 ? 5.383 5.576 -12.405 1.00 82.75 100 VAL A O 1
ATOM 802 N N . GLU A 1 101 ? 4.501 6.335 -14.318 1.00 85.38 101 GLU A N 1
ATOM 803 C CA . GLU A 1 101 ? 5.796 6.674 -14.926 1.00 85.38 101 GLU A CA 1
ATOM 804 C C . GLU A 1 101 ? 6.541 7.727 -14.093 1.00 85.38 101 GLU A C 1
ATOM 806 O O . GLU A 1 101 ? 7.704 7.537 -13.736 1.00 85.38 101 GLU A O 1
ATOM 811 N N . SER A 1 102 ? 5.843 8.801 -13.702 1.00 87.00 102 SER A N 1
ATOM 812 C CA . SER A 1 102 ? 6.412 9.853 -12.849 1.00 87.00 102 SER A CA 1
ATOM 813 C C . SER A 1 102 ? 6.861 9.307 -11.490 1.00 87.00 102 SER A C 1
ATOM 815 O O . SER A 1 102 ? 7.915 9.680 -10.979 1.00 87.00 102 SER A O 1
ATOM 817 N N . PHE A 1 103 ? 6.084 8.400 -10.896 1.00 89.25 103 PHE A N 1
ATOM 818 C CA . PHE A 1 103 ? 6.417 7.729 -9.643 1.00 89.25 103 PHE A CA 1
ATOM 819 C C . PHE A 1 103 ? 7.677 6.876 -9.785 1.00 89.25 103 PHE A C 1
ATOM 821 O O . PHE A 1 103 ? 8.581 6.996 -8.965 1.00 89.25 103 PHE A O 1
ATOM 828 N N . VAL A 1 104 ? 7.764 6.052 -10.831 1.00 90.94 104 VAL A N 1
ATOM 829 C CA . VAL A 1 104 ? 8.920 5.182 -11.092 1.00 90.94 104 VAL A CA 1
ATOM 830 C C . VAL A 1 104 ? 10.182 6.012 -11.327 1.00 90.94 104 VAL A C 1
ATOM 832 O O . VAL A 1 104 ? 11.234 5.708 -10.759 1.00 90.94 104 VAL A O 1
ATOM 835 N N . GLN A 1 105 ? 10.064 7.103 -12.086 1.00 89.12 105 GLN A N 1
ATOM 836 C CA . GLN A 1 105 ? 11.158 8.044 -12.307 1.00 89.12 105 GLN A CA 1
ATOM 837 C C . GLN A 1 105 ? 11.611 8.703 -10.998 1.00 89.12 105 GLN A C 1
ATOM 839 O O . GLN A 1 105 ? 12.806 8.724 -10.704 1.00 89.12 105 GLN A O 1
ATOM 844 N N . ASN A 1 106 ? 10.672 9.197 -10.187 1.00 90.50 106 ASN A N 1
ATOM 845 C CA . ASN A 1 106 ? 10.973 9.831 -8.901 1.00 90.50 106 ASN A CA 1
ATOM 846 C C . ASN A 1 106 ? 11.516 8.840 -7.861 1.00 90.50 106 ASN A C 1
ATOM 848 O O . ASN A 1 106 ? 12.318 9.225 -7.013 1.00 90.50 106 ASN A O 1
ATOM 852 N N . ALA A 1 107 ? 11.120 7.567 -7.934 1.00 89.75 107 ALA A N 1
ATOM 853 C CA . ALA A 1 107 ? 11.694 6.496 -7.126 1.00 89.75 107 ALA A CA 1
ATOM 854 C C . ALA A 1 107 ? 13.158 6.205 -7.505 1.00 89.75 107 ALA A C 1
ATOM 856 O O . ALA A 1 107 ? 13.883 5.614 -6.708 1.00 89.75 107 ALA A O 1
ATOM 857 N N . GLY A 1 108 ? 13.606 6.632 -8.692 1.00 92.25 108 GLY A N 1
ATOM 858 C CA . GLY A 1 108 ? 14.965 6.422 -9.187 1.00 92.25 108 GLY A CA 1
ATOM 859 C C . GLY A 1 108 ? 15.194 5.038 -9.798 1.00 92.25 108 GLY A C 1
ATOM 860 O O . GLY A 1 108 ? 16.344 4.632 -9.971 1.00 92.25 108 GLY A O 1
ATOM 861 N N . ALA A 1 109 ? 14.127 4.302 -10.117 1.00 93.31 109 ALA A N 1
ATOM 862 C CA . ALA A 1 109 ? 14.239 2.991 -10.741 1.00 93.31 109 ALA A CA 1
ATOM 863 C C . ALA A 1 109 ? 14.563 3.130 -12.235 1.00 93.31 109 ALA A C 1
ATOM 865 O O . ALA A 1 109 ? 13.825 3.760 -12.992 1.00 93.31 109 ALA A O 1
ATOM 866 N N . SER A 1 110 ? 15.671 2.525 -12.670 1.00 94.44 110 SER A N 1
ATOM 867 C CA . SER A 1 110 ? 16.012 2.448 -14.091 1.00 94.44 110 SER A CA 1
ATOM 868 C C . SER A 1 110 ? 15.162 1.375 -14.767 1.00 94.44 110 SER A C 1
ATOM 870 O O . SER A 1 110 ? 15.142 0.230 -14.314 1.00 94.44 110 SER A O 1
ATOM 872 N N . VAL A 1 111 ? 14.459 1.745 -15.839 1.00 95.06 111 VAL A N 1
ATOM 873 C CA . VAL A 1 111 ? 13.599 0.837 -16.606 1.00 95.06 111 VAL A CA 1
ATOM 874 C C . VAL A 1 111 ? 14.071 0.790 -18.052 1.00 95.06 111 VAL A C 1
ATOM 876 O O . VAL A 1 111 ? 14.208 1.824 -18.705 1.00 95.06 111 VAL A O 1
ATOM 879 N N . SER A 1 112 ? 14.289 -0.417 -18.567 1.00 94.62 112 SER A N 1
ATOM 880 C CA . SER A 1 112 ? 14.628 -0.678 -19.963 1.00 94.62 112 SER A CA 1
ATOM 881 C C . SER A 1 112 ? 13.556 -1.540 -20.635 1.00 94.62 112 SER A C 1
ATOM 883 O O . SER A 1 112 ? 12.910 -2.365 -19.992 1.00 94.62 112 SER A O 1
ATOM 885 N N . TYR A 1 113 ? 13.350 -1.345 -21.939 1.00 94.25 113 TYR A N 1
ATOM 886 C CA . TYR A 1 113 ? 12.381 -2.096 -22.743 1.00 94.25 113 TYR A CA 1
ATOM 887 C C . TYR A 1 113 ? 13.096 -2.919 -23.819 1.00 94.25 113 TYR A C 1
ATOM 889 O O . TYR A 1 113 ? 14.136 -2.502 -24.328 1.00 94.25 113 TYR A O 1
ATOM 897 N N . GLY A 1 114 ? 12.536 -4.080 -24.164 1.00 88.12 114 GLY A N 1
ATOM 898 C CA . GLY A 1 114 ? 13.070 -4.972 -25.205 1.00 88.12 114 GLY A CA 1
ATOM 899 C C . GLY A 1 114 ? 13.293 -6.417 -24.754 1.00 88.12 114 GLY A C 1
ATOM 900 O O . GLY A 1 114 ? 13.841 -7.228 -25.500 1.00 88.12 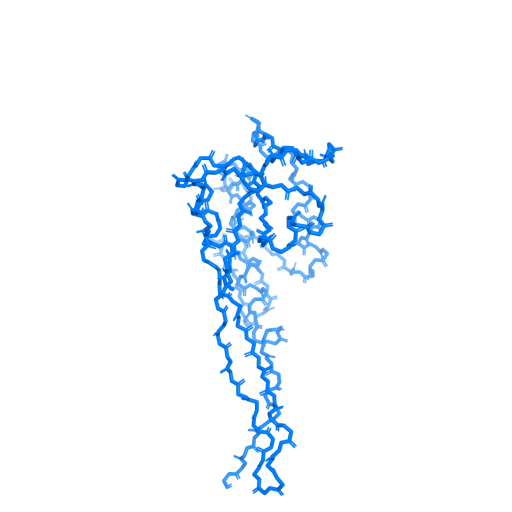114 GLY A O 1
ATOM 901 N N . GLY A 1 115 ? 12.883 -6.763 -23.529 1.00 81.31 115 GLY A N 1
ATOM 902 C CA . GLY A 1 115 ? 12.928 -8.134 -23.025 1.00 81.31 115 GLY A CA 1
ATOM 903 C C . GLY A 1 115 ? 11.818 -9.028 -23.591 1.00 81.31 115 GLY A C 1
ATOM 904 O O . GLY A 1 115 ? 10.833 -8.574 -24.170 1.00 81.31 115 GLY A O 1
ATOM 905 N N . THR A 1 116 ? 11.937 -10.340 -23.383 1.00 85.81 116 THR A N 1
ATOM 906 C CA . THR A 1 116 ? 10.824 -11.285 -23.611 1.00 85.81 116 THR A CA 1
ATOM 907 C C . THR A 1 116 ? 9.962 -11.488 -22.368 1.00 85.81 116 THR A C 1
ATOM 909 O O . THR A 1 116 ? 8.831 -11.955 -22.484 1.00 85.81 116 THR A O 1
ATOM 912 N N . LYS A 1 117 ? 10.488 -11.140 -21.190 1.00 89.75 117 LYS A N 1
ATOM 913 C CA . LYS A 1 117 ? 9.837 -11.241 -19.881 1.00 89.75 117 LYS A CA 1
ATOM 914 C C . LYS A 1 117 ? 10.168 -10.007 -19.049 1.00 89.75 117 LYS A C 1
ATOM 916 O O . LYS A 1 117 ? 11.211 -9.395 -19.272 1.00 89.75 117 LYS A O 1
ATOM 921 N N . ALA A 1 118 ? 9.277 -9.675 -18.120 1.00 95.12 118 ALA A N 1
ATOM 922 C CA . ALA A 1 118 ? 9.531 -8.650 -17.120 1.00 95.12 118 ALA A CA 1
ATOM 923 C C . ALA A 1 118 ? 10.366 -9.231 -15.975 1.00 95.12 118 ALA A C 1
ATOM 925 O O . ALA A 1 118 ? 10.094 -10.354 -15.543 1.00 95.12 118 ALA A O 1
ATOM 926 N N . CYS A 1 119 ? 11.394 -8.505 -15.539 1.00 95.62 119 CYS A N 1
ATOM 927 C CA . CYS A 1 119 ? 12.155 -8.831 -14.336 1.00 95.62 119 CYS A CA 1
ATOM 928 C C . CYS A 1 119 ? 12.993 -7.649 -13.831 1.00 95.62 119 CYS A C 1
ATOM 930 O O . CYS A 1 119 ? 13.592 -6.908 -14.611 1.00 95.62 119 CYS A O 1
ATOM 932 N N . TYR A 1 120 ? 13.141 -7.542 -12.515 1.00 96.50 120 TYR A N 1
ATOM 933 C CA . TYR A 1 120 ? 14.268 -6.851 -11.897 1.00 96.50 120 TYR A CA 1
ATOM 934 C C . TYR A 1 120 ? 15.565 -7.667 -12.069 1.00 96.50 120 TYR A C 1
ATOM 936 O O . TYR A 1 120 ? 15.589 -8.878 -11.831 1.00 96.50 120 TYR A O 1
ATOM 944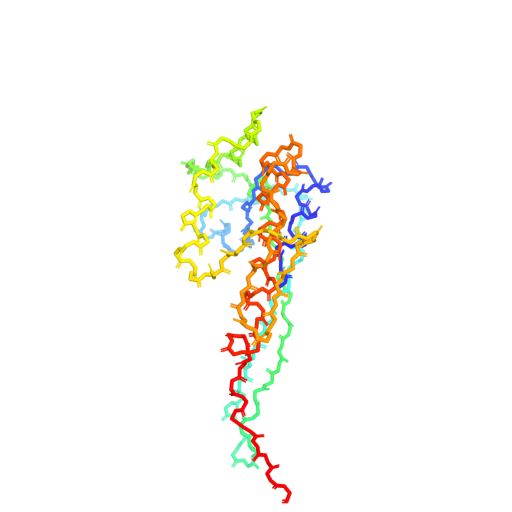 N N . ARG A 1 121 ? 16.663 -7.012 -12.471 1.00 94.44 121 ARG A N 1
ATOM 945 C CA . ARG A 1 121 ? 17.989 -7.615 -12.692 1.00 94.44 121 ARG A CA 1
ATOM 946 C C . ARG A 1 121 ? 18.999 -7.110 -11.651 1.00 94.44 121 ARG A C 1
ATOM 948 O O . ARG A 1 121 ? 19.632 -6.078 -11.869 1.00 94.44 121 ARG A O 1
ATOM 955 N N . PRO A 1 122 ? 19.257 -7.860 -10.561 1.00 92.31 122 PRO A N 1
ATOM 956 C CA . PRO A 1 122 ? 20.115 -7.395 -9.467 1.00 92.31 122 PRO A CA 1
ATOM 957 C C . PRO A 1 122 ? 21.563 -7.073 -9.859 1.00 92.31 122 PRO A C 1
ATOM 959 O O . PRO A 1 122 ? 22.205 -6.255 -9.211 1.00 92.31 122 PRO A O 1
ATOM 962 N N . SER A 1 123 ? 22.101 -7.721 -10.899 1.00 92.25 123 SER A N 1
ATOM 963 C CA . SER A 1 123 ? 23.500 -7.554 -11.318 1.00 92.25 123 SER A CA 1
ATOM 964 C C . SER A 1 123 ? 23.800 -6.191 -11.942 1.00 92.25 123 SER A C 1
ATOM 966 O O . SER A 1 123 ? 24.927 -5.718 -11.857 1.00 92.25 123 SER A O 1
ATOM 968 N N . VAL A 1 124 ? 22.809 -5.604 -12.615 1.00 93.69 124 VAL A N 1
ATOM 969 C CA . VAL A 1 124 ? 22.897 -4.291 -13.281 1.00 93.69 124 VAL A CA 1
ATOM 970 C C . VAL A 1 124 ? 21.981 -3.254 -12.627 1.00 93.69 124 VAL A C 1
ATOM 972 O O . VAL A 1 124 ? 22.025 -2.088 -12.996 1.00 93.69 124 VAL A O 1
ATOM 975 N N . ASP A 1 125 ? 21.194 -3.689 -11.641 1.00 94.69 125 ASP A N 1
ATOM 976 C CA . ASP A 1 125 ? 20.281 -2.889 -10.833 1.00 94.69 125 ASP A CA 1
ATOM 977 C C . ASP A 1 125 ? 19.232 -2.101 -11.636 1.00 94.69 125 ASP A C 1
ATOM 979 O O . ASP A 1 125 ? 18.943 -0.935 -11.368 1.00 94.69 125 ASP A O 1
ATOM 983 N N . ASP A 1 126 ? 18.617 -2.768 -12.612 1.00 95.69 126 ASP A N 1
ATOM 984 C CA . ASP A 1 126 ? 17.557 -2.196 -13.438 1.00 95.69 126 ASP A CA 1
ATOM 985 C C . ASP A 1 126 ? 16.360 -3.141 -13.591 1.00 95.69 126 ASP A C 1
ATOM 987 O O . ASP A 1 126 ? 16.416 -4.330 -13.264 1.00 95.69 126 ASP A O 1
ATOM 991 N N . ILE A 1 127 ? 15.251 -2.594 -14.073 1.00 97.19 127 ILE A N 1
ATOM 992 C CA . ILE A 1 127 ? 14.034 -3.329 -14.400 1.00 97.19 127 ILE A CA 1
ATOM 993 C C . ILE A 1 127 ? 13.979 -3.490 -15.918 1.00 97.19 127 ILE A C 1
ATOM 995 O O . ILE A 1 127 ? 13.918 -2.504 -16.651 1.00 97.19 127 ILE A O 1
ATOM 999 N N . LEU A 1 128 ? 13.975 -4.732 -16.397 1.00 96.94 128 LEU A N 1
ATOM 1000 C CA . LEU A 1 128 ? 13.769 -5.052 -17.805 1.00 96.94 128 LEU A CA 1
ATOM 1001 C C . LEU A 1 128 ? 12.296 -5.370 -18.039 1.00 96.94 128 LEU A C 1
ATOM 1003 O O . LEU A 1 128 ? 11.756 -6.296 -17.440 1.00 96.94 128 LEU A O 1
ATOM 1007 N N . MET A 1 129 ? 11.668 -4.643 -18.956 1.00 96.75 129 MET A N 1
ATOM 1008 C CA . MET A 1 129 ? 10.289 -4.847 -19.380 1.00 96.75 129 MET A CA 1
ATOM 1009 C C . MET A 1 129 ? 10.228 -5.373 -20.828 1.00 96.75 129 MET A C 1
ATOM 1011 O O . MET A 1 129 ? 11.041 -5.000 -21.682 1.00 96.75 129 MET A O 1
ATOM 1015 N N . PRO A 1 130 ? 9.248 -6.233 -21.154 1.00 95.44 130 PRO A N 1
ATOM 1016 C CA . PRO A 1 130 ? 8.842 -6.484 -22.528 1.00 95.44 130 PRO A CA 1
ATOM 1017 C C . PRO A 1 130 ? 8.388 -5.205 -23.222 1.00 95.44 130 PRO A C 1
ATOM 1019 O O . PRO A 1 130 ? 7.911 -4.279 -22.566 1.00 95.44 130 PRO A O 1
ATOM 1022 N N . ASP A 1 131 ? 8.491 -5.177 -24.552 1.00 93.44 131 ASP A N 1
ATOM 1023 C CA . ASP A 1 131 ? 7.989 -4.055 -25.350 1.00 93.44 131 ASP A CA 1
ATOM 1024 C C . ASP A 1 131 ? 6.535 -3.743 -24.991 1.00 93.44 131 ASP A C 1
ATOM 1026 O O . ASP A 1 131 ? 5.705 -4.648 -24.884 1.00 93.44 131 ASP A O 1
ATOM 1030 N N . ARG A 1 132 ? 6.211 -2.455 -24.854 1.00 90.12 132 ARG A N 1
ATOM 1031 C CA . ARG A 1 132 ? 4.884 -2.000 -24.405 1.00 90.12 132 ARG A CA 1
ATOM 1032 C C . ARG A 1 132 ? 3.746 -2.565 -25.261 1.00 90.12 132 ARG A C 1
ATOM 1034 O O . ARG A 1 132 ? 2.709 -2.930 -24.726 1.00 90.12 132 ARG A O 1
ATOM 1041 N N . GLY A 1 133 ? 3.976 -2.720 -26.568 1.00 90.44 133 GLY A N 1
ATOM 1042 C CA . GLY A 1 133 ? 3.008 -3.294 -27.510 1.00 90.44 133 GLY A CA 1
ATOM 1043 C C . GLY A 1 133 ? 2.705 -4.787 -27.318 1.00 90.44 133 GLY A C 1
ATOM 1044 O O . GLY A 1 133 ? 1.846 -5.312 -28.015 1.00 90.44 133 GLY A O 1
ATOM 1045 N N . ARG A 1 134 ? 3.392 -5.485 -26.403 1.00 90.94 134 ARG A N 1
ATOM 1046 C CA . ARG A 1 134 ? 3.095 -6.884 -26.046 1.00 90.94 134 ARG A CA 1
ATOM 1047 C C . ARG A 1 134 ? 2.018 -7.021 -24.969 1.00 90.94 134 ARG A C 1
ATOM 1049 O O . ARG A 1 134 ? 1.635 -8.144 -24.658 1.00 90.94 134 ARG A O 1
ATOM 1056 N N . TYR A 1 135 ? 1.577 -5.915 -24.377 1.00 88.50 135 TYR A N 1
ATOM 1057 C CA . TYR A 1 135 ? 0.533 -5.909 -23.359 1.00 88.50 135 TYR A CA 1
ATOM 1058 C C . TYR A 1 135 ? -0.809 -5.538 -23.982 1.00 88.50 135 TYR A C 1
ATOM 1060 O O . TYR A 1 135 ? -0.914 -4.531 -24.677 1.00 88.50 135 TYR A O 1
ATOM 1068 N N . ASP A 1 136 ? -1.846 -6.312 -23.665 1.00 88.06 136 ASP A N 1
ATOM 1069 C CA . ASP A 1 136 ? -3.199 -6.076 -24.185 1.00 88.06 136 ASP A CA 1
ATOM 1070 C C . ASP A 1 136 ? -3.821 -4.778 -23.650 1.00 88.06 136 ASP A C 1
ATOM 1072 O O . ASP A 1 136 ? -4.677 -4.170 -24.291 1.00 88.06 136 ASP A O 1
ATOM 1076 N N . ARG A 1 137 ? -3.422 -4.365 -22.440 1.00 86.56 137 ARG A N 1
ATOM 1077 C CA . ARG A 1 137 ? -3.896 -3.149 -21.768 1.00 86.56 137 ARG A CA 1
ATOM 1078 C C . ARG A 1 137 ? -2.787 -2.532 -20.930 1.00 86.56 137 ARG A C 1
ATOM 1080 O O . ARG A 1 137 ? -1.995 -3.247 -20.317 1.00 86.56 137 ARG A O 1
ATOM 1087 N N . GLU A 1 138 ? -2.812 -1.210 -20.807 1.00 85.94 138 GLU A N 1
ATOM 1088 C CA . GLU A 1 138 ? -1.855 -0.460 -19.987 1.00 85.94 138 GLU A CA 1
ATOM 1089 C C . GLU A 1 138 ? -1.879 -0.881 -18.514 1.00 85.94 138 GLU A C 1
ATOM 1091 O O . GLU A 1 138 ? -0.828 -0.996 -17.894 1.00 85.94 138 GLU A O 1
ATOM 1096 N N . VAL A 1 139 ? -3.047 -1.227 -17.961 1.00 85.12 139 VAL A N 1
ATOM 1097 C CA . VAL A 1 139 ? -3.144 -1.738 -16.581 1.00 85.12 139 VAL A CA 1
ATOM 1098 C C . VAL A 1 139 ? -2.280 -2.984 -16.352 1.00 85.12 139 VAL A C 1
ATOM 1100 O O . VAL A 1 139 ? -1.694 -3.129 -15.282 1.00 85.12 139 VAL A O 1
ATOM 1103 N N . HIS A 1 140 ? -2.141 -3.859 -17.354 1.00 88.81 140 HIS A N 1
ATOM 1104 C CA . HIS A 1 140 ? -1.276 -5.034 -17.252 1.00 88.81 140 HIS A CA 1
ATOM 1105 C C . HIS A 1 140 ? 0.195 -4.629 -17.268 1.00 88.81 140 HIS A C 1
ATOM 1107 O O . HIS A 1 140 ? 0.949 -5.076 -16.408 1.00 88.81 140 HIS A O 1
ATOM 1113 N N . LEU A 1 141 ? 0.579 -3.728 -18.178 1.00 90.81 141 LEU A N 1
ATOM 1114 C CA . LEU A 1 141 ? 1.931 -3.172 -18.233 1.00 90.81 141 LEU A CA 1
ATOM 1115 C C . LEU A 1 141 ? 2.333 -2.552 -16.887 1.00 90.81 141 LEU A C 1
ATOM 1117 O O . LEU A 1 141 ? 3.385 -2.887 -16.348 1.00 90.81 141 LEU A O 1
ATOM 1121 N N . TYR A 1 142 ? 1.494 -1.676 -16.332 1.00 91.12 142 TYR A N 1
ATOM 1122 C CA . TYR A 1 142 ? 1.797 -0.958 -15.094 1.00 91.12 142 TYR A CA 1
ATOM 1123 C C . TYR A 1 142 ? 1.719 -1.834 -13.851 1.00 91.12 142 TYR A C 1
ATOM 1125 O O . TYR A 1 142 ? 2.539 -1.675 -12.950 1.00 91.12 142 TYR A O 1
ATOM 1133 N N . SER A 1 143 ? 0.795 -2.797 -13.807 1.00 90.69 143 SER A N 1
ATOM 1134 C CA . SER A 1 143 ? 0.764 -3.799 -12.740 1.00 90.69 143 SER A CA 1
ATOM 1135 C C . SER A 1 143 ? 2.056 -4.617 -12.721 1.00 90.69 143 SER A C 1
ATOM 1137 O O . SER A 1 143 ? 2.659 -4.784 -11.662 1.00 90.69 143 SER A O 1
ATOM 1139 N N . THR A 1 144 ? 2.530 -5.059 -13.891 1.00 93.69 144 THR A N 1
ATOM 1140 C CA . THR A 1 144 ? 3.813 -5.758 -14.012 1.00 93.69 144 THR A CA 1
ATOM 1141 C C . THR A 1 144 ? 4.988 -4.850 -13.646 1.00 93.69 144 THR A C 1
ATOM 1143 O O . THR A 1 144 ? 5.847 -5.263 -12.875 1.00 93.69 144 THR A O 1
ATOM 1146 N N . LEU A 1 145 ? 5.011 -3.598 -14.109 1.00 94.00 145 LEU A N 1
ATOM 1147 C CA . LEU A 1 145 ? 6.069 -2.648 -13.759 1.00 94.00 145 LEU A CA 1
ATOM 1148 C C . LEU A 1 145 ? 6.157 -2.426 -12.242 1.00 94.00 145 LEU A C 1
ATOM 1150 O O . LEU A 1 145 ? 7.236 -2.534 -11.669 1.00 94.00 145 LEU A O 1
ATOM 1154 N N . LEU A 1 146 ? 5.031 -2.163 -11.575 1.00 94.12 146 LEU A N 1
ATOM 1155 C CA . LEU A 1 146 ? 4.985 -1.944 -10.125 1.00 94.12 146 LEU A CA 1
ATOM 1156 C C . LEU A 1 146 ? 5.348 -3.205 -9.323 1.00 94.12 146 LEU A C 1
ATOM 1158 O O . LEU A 1 146 ? 5.941 -3.106 -8.244 1.00 94.12 146 LEU A O 1
ATOM 1162 N N . HIS A 1 147 ? 5.045 -4.392 -9.856 1.00 94.44 147 HIS A N 1
ATOM 1163 C CA . HIS A 1 147 ? 5.529 -5.652 -9.297 1.00 94.44 147 HIS A CA 1
ATOM 1164 C C . HIS A 1 147 ? 7.063 -5.714 -9.324 1.00 94.44 147 HIS A C 1
ATOM 1166 O O . HIS A 1 147 ? 7.687 -5.974 -8.296 1.00 94.44 147 HIS A O 1
ATOM 1172 N N . GLU A 1 148 ? 7.686 -5.383 -10.456 1.00 96.25 148 GLU A N 1
ATOM 1173 C CA . GLU A 1 148 ? 9.149 -5.358 -10.560 1.00 96.25 148 GLU A CA 1
ATOM 1174 C C . GLU A 1 148 ? 9.789 -4.232 -9.741 1.00 96.25 148 GLU A C 1
ATOM 1176 O O . GLU A 1 148 ? 10.855 -4.427 -9.162 1.00 96.25 148 GLU A O 1
ATOM 1181 N N . VAL A 1 149 ? 9.124 -3.082 -9.595 1.00 95.31 149 VAL A N 1
ATOM 1182 C CA . VAL A 1 149 ? 9.549 -2.010 -8.676 1.00 95.31 149 VAL A CA 1
ATOM 1183 C C . VAL A 1 149 ? 9.551 -2.499 -7.226 1.00 95.31 149 VAL A C 1
ATOM 1185 O O . VAL A 1 149 ? 10.428 -2.121 -6.449 1.00 95.31 149 VAL A O 1
ATOM 1188 N N . SER A 1 150 ? 8.623 -3.385 -6.855 1.00 92.94 150 SER A N 1
ATOM 1189 C CA . SER A 1 150 ? 8.610 -4.001 -5.523 1.00 92.94 150 SER A CA 1
ATOM 1190 C C . SER A 1 150 ? 9.849 -4.881 -5.313 1.00 92.94 150 SER A C 1
ATOM 1192 O O . SER A 1 150 ? 10.511 -4.755 -4.283 1.00 92.94 150 SER A O 1
ATOM 1194 N N . HIS A 1 151 ? 10.248 -5.679 -6.311 1.00 92.69 151 HIS A N 1
ATOM 1195 C CA . HIS A 1 151 ? 11.502 -6.452 -6.264 1.00 92.69 151 HIS A CA 1
ATOM 1196 C C . HIS A 1 151 ? 12.743 -5.558 -6.244 1.00 92.69 151 HIS A C 1
ATOM 1198 O O . HIS A 1 151 ? 13.656 -5.787 -5.453 1.00 92.69 151 HIS A O 1
ATOM 1204 N N . TRP A 1 152 ? 12.757 -4.516 -7.077 1.00 95.50 152 TRP A N 1
ATOM 1205 C CA . TRP A 1 152 ? 13.828 -3.526 -7.156 1.00 95.50 152 TRP A CA 1
ATOM 1206 C C . TRP A 1 152 ? 14.012 -2.793 -5.826 1.00 95.50 152 TRP A C 1
ATOM 1208 O O . TRP A 1 152 ? 15.134 -2.682 -5.332 1.00 95.50 152 TRP A O 1
ATOM 1218 N N . SER A 1 153 ? 12.930 -2.345 -5.185 1.00 91.88 153 SER A N 1
ATOM 1219 C CA . SER A 1 153 ? 13.024 -1.698 -3.872 1.00 91.88 153 SER A CA 1
ATOM 1220 C C . SER A 1 153 ? 13.597 -2.654 -2.826 1.00 91.88 153 SER A C 1
ATOM 1222 O O . SER A 1 153 ? 14.328 -2.205 -1.956 1.00 91.88 153 SER A O 1
ATOM 1224 N N . GLY A 1 154 ? 13.375 -3.963 -2.999 1.00 89.81 154 GLY A N 1
ATOM 1225 C CA . GLY A 1 154 ? 13.947 -5.078 -2.243 1.00 89.81 154 GLY A CA 1
ATOM 1226 C C . GLY A 1 154 ? 15.451 -5.323 -2.384 1.00 89.81 154 GLY A C 1
ATOM 1227 O O . GLY A 1 154 ? 15.978 -6.217 -1.719 1.00 89.81 154 GLY A O 1
ATOM 1228 N N . ALA A 1 155 ? 16.157 -4.580 -3.241 1.00 90.88 155 ALA A N 1
ATOM 1229 C CA . ALA A 1 155 ? 17.574 -4.805 -3.492 1.00 90.88 155 ALA A CA 1
ATOM 1230 C C . ALA A 1 155 ? 18.410 -4.724 -2.208 1.00 90.88 155 ALA A C 1
ATOM 1232 O O . ALA A 1 155 ? 18.206 -3.862 -1.351 1.00 90.88 155 ALA A O 1
ATOM 1233 N N . ARG A 1 156 ? 19.420 -5.596 -2.114 1.00 87.88 156 ARG A N 1
ATOM 1234 C CA . ARG A 1 156 ? 20.291 -5.743 -0.940 1.00 87.88 156 ARG A CA 1
ATOM 1235 C C . ARG A 1 156 ? 20.834 -4.404 -0.429 1.00 87.88 156 ARG A C 1
ATOM 1237 O O . ARG A 1 156 ? 20.757 -4.106 0.753 1.00 87.88 156 ARG A O 1
ATOM 1244 N N . HIS A 1 157 ? 21.336 -3.576 -1.340 1.00 88.50 157 HIS A N 1
ATOM 1245 C CA . HIS A 1 157 ? 21.930 -2.280 -1.014 1.00 88.50 157 HIS A CA 1
ATOM 1246 C C . HIS A 1 157 ? 20.902 -1.201 -0.611 1.00 88.50 157 HIS A C 1
ATOM 1248 O O . HIS A 1 157 ? 21.311 -0.140 -0.149 1.00 88.50 157 HIS A O 1
ATOM 1254 N N . ARG A 1 158 ? 19.595 -1.452 -0.789 1.00 89.12 158 ARG A N 1
ATOM 1255 C CA . ARG A 1 158 ? 18.495 -0.558 -0.386 1.00 89.12 158 ARG A CA 1
ATOM 1256 C C . ARG A 1 158 ? 17.867 -0.971 0.942 1.00 89.12 158 ARG A C 1
ATOM 1258 O O . ARG A 1 158 ? 17.638 -0.107 1.782 1.00 89.12 158 ARG A O 1
ATOM 1265 N N . LEU A 1 159 ? 17.582 -2.265 1.125 1.00 83.44 159 LEU A N 1
ATOM 1266 C CA . LEU A 1 159 ? 16.837 -2.764 2.290 1.00 83.44 159 LEU A CA 1
ATOM 1267 C C . LEU A 1 159 ? 17.653 -3.523 3.327 1.00 83.44 159 LEU A C 1
ATOM 1269 O O . LEU A 1 159 ? 17.106 -3.771 4.401 1.00 83.44 159 LEU A O 1
ATOM 1273 N N . GLU A 1 160 ? 18.913 -3.900 3.084 1.00 66.81 160 GLU A N 1
ATOM 1274 C CA . GLU A 1 160 ? 19.686 -4.489 4.179 1.00 66.81 160 GLU A CA 1
ATOM 1275 C C . GLU A 1 160 ? 19.958 -3.433 5.256 1.00 66.81 160 GLU A C 1
ATOM 1277 O O . GLU A 1 160 ? 20.635 -2.433 4.992 1.00 66.81 160 GLU A O 1
ATOM 1282 N N . PRO A 1 161 ? 19.514 -3.664 6.505 1.00 52.91 161 PRO A N 1
ATOM 1283 C CA . PRO A 1 161 ? 20.055 -2.931 7.627 1.00 52.91 161 PRO A CA 1
ATOM 1284 C C . PRO A 1 161 ? 21.546 -3.249 7.677 1.00 52.91 161 PRO A C 1
ATOM 1286 O O . PRO A 1 161 ? 21.938 -4.418 7.671 1.00 52.91 161 PRO A O 1
ATOM 1289 N N . ARG A 1 162 ? 22.398 -2.228 7.767 1.00 42.75 162 ARG A N 1
ATOM 1290 C CA . ARG A 1 162 ? 23.791 -2.426 8.165 1.00 42.75 162 ARG A CA 1
ATOM 1291 C C . ARG A 1 162 ? 23.764 -3.045 9.564 1.00 42.75 162 ARG A C 1
ATOM 1293 O O . ARG A 1 162 ? 23.607 -2.330 10.548 1.00 42.75 162 ARG A O 1
ATOM 1300 N N . ILE A 1 163 ? 23.869 -4.371 9.653 1.00 45.66 163 ILE A N 1
ATOM 1301 C CA . ILE A 1 163 ? 23.990 -5.082 10.925 1.00 45.66 163 ILE A CA 1
ATOM 1302 C C . ILE A 1 163 ? 25.349 -4.677 11.504 1.00 45.66 163 ILE A C 1
ATOM 1304 O O . ILE A 1 163 ? 26.388 -5.250 11.178 1.00 45.66 163 ILE A O 1
ATOM 1308 N N . VAL A 1 164 ? 25.367 -3.623 12.321 1.00 41.88 164 VAL A N 1
ATOM 1309 C CA . VAL A 1 164 ? 26.515 -3.277 13.162 1.00 41.88 164 VAL A CA 1
ATOM 1310 C C . VAL A 1 164 ? 26.529 -4.299 14.293 1.00 41.88 164 VAL A C 1
ATOM 1312 O O . VAL A 1 164 ? 25.909 -4.111 15.330 1.00 41.88 164 VAL A O 1
ATOM 1315 N N . GLY A 1 165 ? 27.159 -5.440 14.035 1.00 41.97 165 GLY A N 1
ATOM 1316 C CA . GLY A 1 165 ? 27.189 -6.562 14.968 1.00 41.97 165 GLY A CA 1
ATOM 1317 C C . GLY A 1 165 ? 28.018 -7.721 14.438 1.00 41.97 165 GLY A C 1
ATOM 1318 O O . GLY A 1 165 ? 27.595 -8.869 14.498 1.00 41.97 165 GLY A O 1
ATOM 1319 N N . GLN A 1 166 ? 29.183 -7.427 13.859 1.00 35.38 166 GLN A N 1
ATOM 1320 C CA . GLN A 1 166 ? 30.157 -8.455 13.521 1.00 35.38 166 GLN A CA 1
ATOM 1321 C C . GLN A 1 166 ? 30.904 -8.832 14.807 1.00 35.38 166 GLN A C 1
ATOM 1323 O O . GLN A 1 166 ? 31.921 -8.228 15.141 1.00 35.38 166 GLN A O 1
ATOM 1328 N N . VAL A 1 167 ? 30.392 -9.821 15.543 1.00 40.50 167 VAL A N 1
ATOM 1329 C CA . VAL A 1 167 ? 31.208 -10.545 16.524 1.00 40.50 167 VAL A CA 1
ATOM 1330 C C . VAL A 1 167 ? 32.201 -11.370 15.710 1.00 40.50 167 VAL A C 1
ATOM 1332 O O . VAL A 1 167 ? 31.853 -12.399 15.132 1.00 40.50 167 VAL A O 1
ATOM 1335 N N . ARG A 1 168 ? 33.428 -10.855 15.582 1.00 32.38 168 ARG A N 1
ATOM 1336 C CA . ARG A 1 168 ? 34.572 -11.663 15.159 1.00 32.38 168 ARG A CA 1
ATOM 1337 C C . ARG A 1 168 ? 34.782 -12.739 16.226 1.00 32.38 168 ARG A C 1
ATOM 1339 O O . ARG A 1 168 ? 34.900 -12.398 17.401 1.00 32.38 168 ARG A O 1
ATOM 1346 N N . GLN A 1 169 ? 34.762 -14.001 15.800 1.00 35.09 169 GLN A N 1
ATOM 1347 C CA . GLN A 1 169 ? 35.395 -15.087 16.549 1.00 35.09 169 GLN A CA 1
ATOM 1348 C C . GLN A 1 169 ? 36.912 -14.895 16.547 1.00 35.09 169 GLN A C 1
ATOM 1350 O O . GLN A 1 169 ? 37.420 -14.314 15.555 1.00 35.09 169 GLN A O 1
#

pLDDT: mean 79.65, std 16.44, range [32.38, 97.19]